Protein AF-A0A3N0CD43-F1 (afdb_monomer)

Organism: NCBI:txid661483

Solvent-accessible surface area (backbone atoms only — not comparable to full-atom values): 3141 Å² total; per-residue (Å²): 135,85,86,78,80,88,66,82,42,51,54,54,53,15,51,49,40,44,73,71,63,56,81,41,99,83,74,48,95,63,58,40,38,68,54,47,50,52,50,54,53,49,51,50,52,56,62,74,74,108

InterPro domains:
  IPR011109 DNA-binding recombinase domain [PF07508] (6-41)

Secondary structure (DSSP, 8-state):
---------HHHHHHHHHHTTPPPTT--SS--HHHHHHHHHHHHHHHHT-

Structure (mmCIF, N/CA/C/O backbone):
data_AF-A0A3N0CD43-F1
#
_entry.id   AF-A0A3N0CD43-F1
#
loop_
_atom_site.group_PDB
_atom_site.id
_atom_site.type_symbol
_atom_site.label_atom_id
_atom_site.label_alt_id
_atom_site.label_comp_id
_atom_site.label_asym_id
_atom_site.label_entity_id
_atom_site.label_seq_id
_atom_site.pdbx_PDB_ins_code
_atom_site.Cartn_x
_atom_site.Cartn_y
_atom_site.Cartn_z
_atom_site.occupancy
_atom_site.B_iso_or_equiv
_atom_site.auth_seq_id
_atom_site.auth_comp_id
_atom_site.auth_asym_id
_atom_site.auth_atom_id
_atom_site.pdbx_PDB_model_num
ATOM 1 N N . MET A 1 1 ? 11.664 -27.510 2.169 1.00 42.19 1 MET A N 1
ATOM 2 C CA . MET A 1 1 ? 11.871 -26.066 2.417 1.00 42.19 1 M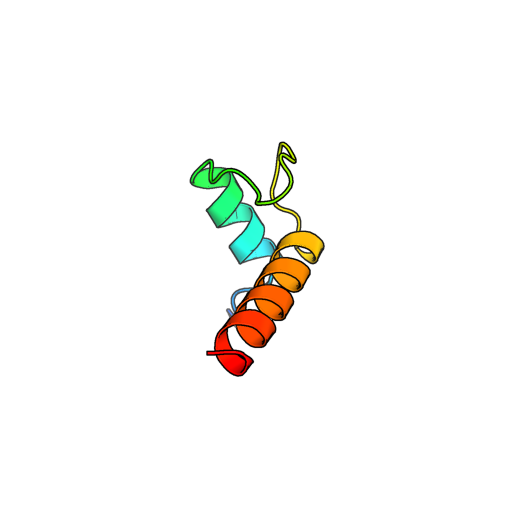ET A CA 1
ATOM 3 C C . MET A 1 1 ? 10.808 -25.598 3.392 1.00 42.19 1 MET A C 1
ATOM 5 O O . MET A 1 1 ? 9.639 -25.896 3.190 1.00 42.19 1 MET A O 1
ATOM 9 N N . ALA A 1 2 ? 11.251 -25.014 4.502 1.00 45.34 2 ALA A N 1
ATOM 10 C CA . ALA A 1 2 ? 10.449 -24.718 5.679 1.00 45.34 2 ALA A CA 1
ATOM 11 C C . ALA A 1 2 ? 9.421 -23.596 5.448 1.00 45.34 2 ALA A C 1
ATOM 13 O O . ALA A 1 2 ? 9.653 -22.655 4.696 1.00 45.34 2 ALA A O 1
ATOM 14 N N . ALA A 1 3 ? 8.296 -23.750 6.140 1.00 48.88 3 ALA A N 1
ATOM 15 C CA . ALA A 1 3 ? 7.114 -22.904 6.193 1.00 48.88 3 ALA A CA 1
ATOM 16 C C . ALA A 1 3 ? 7.371 -21.401 6.372 1.00 48.88 3 ALA A C 1
ATOM 18 O O . ALA A 1 3 ? 8.200 -21.031 7.200 1.00 48.88 3 ALA A O 1
ATOM 19 N N . ARG A 1 4 ? 6.498 -20.566 5.789 1.00 46.97 4 ARG A N 1
ATOM 20 C CA . ARG A 1 4 ? 5.755 -19.543 6.548 1.00 46.97 4 ARG A CA 1
ATOM 21 C C . ARG A 1 4 ? 4.385 -19.302 5.911 1.00 46.97 4 ARG A C 1
ATOM 23 O O . ARG A 1 4 ? 4.269 -19.059 4.716 1.00 46.97 4 ARG A O 1
ATOM 30 N N . SER A 1 5 ? 3.365 -19.425 6.749 1.00 43.50 5 SER A N 1
ATOM 31 C CA . SER A 1 5 ? 1.963 -19.104 6.521 1.00 43.50 5 SER A CA 1
ATOM 32 C C . SER A 1 5 ? 1.802 -17.835 5.692 1.00 43.50 5 SER A C 1
ATOM 34 O O . SER A 1 5 ? 2.419 -16.816 6.000 1.00 43.50 5 SER A O 1
ATOM 36 N N . ARG A 1 6 ? 0.953 -17.898 4.664 1.00 54.00 6 ARG A N 1
ATOM 37 C CA . ARG A 1 6 ? 0.558 -16.765 3.819 1.00 54.00 6 ARG A CA 1
ATOM 38 C C . ARG A 1 6 ? -0.330 -15.798 4.614 1.00 54.00 6 ARG A C 1
ATOM 40 O O . ARG A 1 6 ? -1.486 -15.587 4.278 1.00 54.00 6 ARG A O 1
ATOM 47 N N . GLY A 1 7 ? 0.181 -15.253 5.714 1.00 56.78 7 GLY A N 1
ATOM 48 C CA . GLY A 1 7 ? -0.297 -13.962 6.178 1.00 56.78 7 GLY A CA 1
ATOM 49 C C . GLY A 1 7 ? 0.166 -12.984 5.116 1.00 56.78 7 GLY A C 1
ATOM 50 O O . GLY A 1 7 ? 1.373 -12.878 4.898 1.00 56.78 7 GLY A O 1
ATOM 51 N N . VAL A 1 8 ? -0.769 -12.381 4.385 1.00 61.47 8 VAL A N 1
ATOM 52 C CA . VAL A 1 8 ? -0.441 -11.368 3.381 1.00 61.47 8 VAL A CA 1
ATOM 53 C C . VAL A 1 8 ? 0.384 -10.309 4.106 1.00 61.47 8 VAL A C 1
ATOM 55 O O . VAL A 1 8 ? -0.099 -9.634 5.014 1.00 61.47 8 VAL A O 1
ATOM 58 N N . THR A 1 9 ? 1.686 -10.274 3.833 1.00 79.56 9 THR A N 1
ATOM 59 C CA . THR A 1 9 ? 2.575 -9.349 4.527 1.00 79.56 9 THR A CA 1
ATOM 60 C C . THR A 1 9 ? 2.323 -7.957 3.970 1.00 79.56 9 THR A C 1
ATOM 62 O O . THR A 1 9 ? 1.915 -7.804 2.821 1.00 79.56 9 THR A O 1
ATOM 65 N N . LEU A 1 10 ? 2.627 -6.917 4.748 1.00 81.44 10 LEU A N 1
ATOM 66 C CA . LEU A 1 10 ? 2.569 -5.539 4.247 1.00 81.44 10 LEU A CA 1
ATOM 67 C C . LEU A 1 10 ? 3.416 -5.342 2.973 1.00 81.44 10 LEU A C 1
ATOM 69 O O . LEU A 1 10 ? 3.135 -4.443 2.192 1.00 81.44 10 LEU A O 1
ATOM 73 N N . ALA A 1 11 ? 4.434 -6.187 2.761 1.00 82.50 11 ALA A N 1
ATOM 74 C CA . ALA A 1 11 ? 5.214 -6.226 1.529 1.00 82.50 11 ALA A CA 1
ATOM 75 C C . ALA A 1 11 ? 4.434 -6.811 0.347 1.00 82.50 11 ALA A C 1
ATOM 77 O O . ALA A 1 11 ? 4.433 -6.196 -0.707 1.00 82.50 11 ALA A O 1
ATOM 78 N N . ALA A 1 12 ? 3.711 -7.919 0.533 1.00 84.69 12 ALA A N 1
ATOM 79 C CA . ALA A 1 12 ? 2.855 -8.473 -0.517 1.00 84.69 12 ALA A CA 1
ATOM 80 C C . ALA A 1 12 ? 1.750 -7.487 -0.932 1.00 84.69 12 ALA A C 1
ATOM 82 O O . ALA A 1 12 ? 1.529 -7.286 -2.118 1.00 84.69 12 ALA A O 1
ATOM 83 N N . ILE A 1 13 ? 1.132 -6.800 0.037 1.00 84.75 13 ILE A N 1
ATOM 84 C CA . ILE A 1 13 ? 0.140 -5.748 -0.245 1.00 84.75 13 ILE A CA 1
ATOM 85 C C . ILE A 1 13 ? 0.788 -4.596 -1.023 1.00 84.75 13 ILE A C 1
ATOM 87 O O . ILE A 1 13 ? 0.218 -4.096 -1.984 1.00 84.75 13 ILE A O 1
ATOM 91 N N . ALA A 1 14 ? 1.991 -4.167 -0.629 1.00 85.38 14 ALA A N 1
ATOM 92 C CA . ALA A 1 14 ? 2.705 -3.117 -1.346 1.00 85.38 14 ALA A CA 1
ATOM 93 C C . ALA A 1 14 ? 3.054 -3.535 -2.783 1.00 85.38 14 ALA A C 1
ATOM 95 O O . ALA A 1 14 ? 2.925 -2.724 -3.695 1.00 85.38 14 ALA A O 1
ATOM 96 N N . ASP A 1 15 ? 3.476 -4.781 -2.992 1.00 86.62 15 ASP A N 1
ATOM 97 C CA . ASP A 1 15 ? 3.804 -5.312 -4.315 1.00 86.62 15 ASP A CA 1
ATOM 98 C C . ASP A 1 15 ? 2.567 -5.409 -5.215 1.00 86.62 15 ASP A C 1
ATOM 100 O O . ASP A 1 15 ?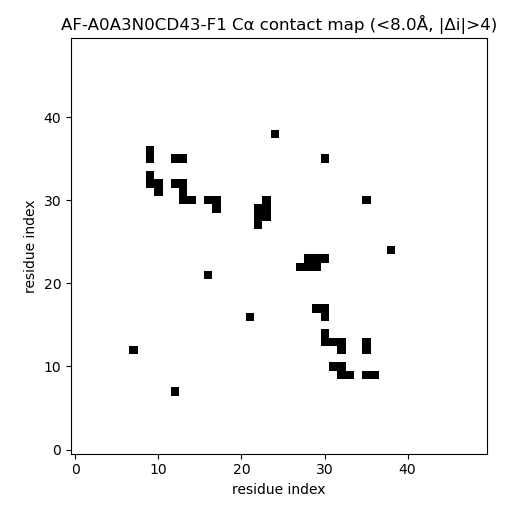 2.641 -4.985 -6.366 1.00 86.62 15 ASP A O 1
ATOM 104 N N . GLU A 1 16 ? 1.427 -5.876 -4.699 1.00 88.00 16 GLU A N 1
ATOM 105 C CA . GLU A 1 16 ? 0.152 -5.884 -5.434 1.00 88.00 16 GLU A CA 1
ATOM 106 C C . GLU A 1 16 ? -0.287 -4.463 -5.803 1.00 88.00 16 GLU A C 1
ATOM 108 O O . GLU A 1 16 ? -0.536 -4.179 -6.971 1.00 88.00 16 GLU A O 1
ATOM 113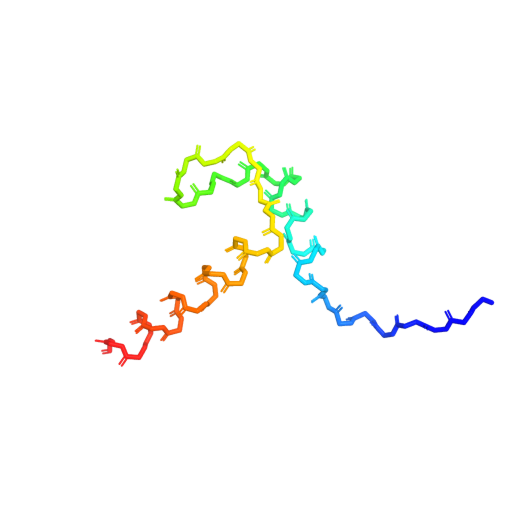 N N . LEU A 1 17 ? -0.264 -3.523 -4.854 1.00 85.56 17 LEU A N 1
ATOM 114 C CA . LEU A 1 17 ? -0.625 -2.126 -5.120 1.00 85.56 17 LEU A CA 1
ATOM 115 C C . LEU A 1 17 ? 0.314 -1.453 -6.134 1.00 85.56 17 LEU A C 1
ATOM 117 O O . LEU A 1 17 ? -0.113 -0.598 -6.913 1.00 85.56 17 LEU A O 1
ATOM 121 N N . ASN A 1 18 ? 1.596 -1.827 -6.134 1.00 86.56 18 ASN A N 1
ATOM 122 C CA . ASN A 1 18 ? 2.554 -1.394 -7.147 1.00 86.56 18 ASN A CA 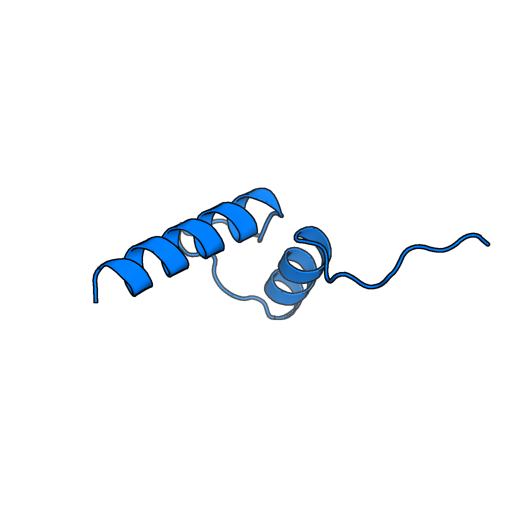1
ATOM 123 C C . ASN A 1 18 ? 2.270 -2.018 -8.518 1.00 86.56 18 ASN A C 1
ATOM 125 O O . ASN A 1 18 ? 2.392 -1.320 -9.525 1.00 86.56 18 ASN A O 1
ATOM 129 N N . ALA A 1 19 ? 1.921 -3.306 -8.564 1.00 87.56 19 ALA A N 1
ATOM 130 C CA . ALA A 1 19 ? 1.588 -4.017 -9.796 1.00 87.56 19 ALA A CA 1
ATOM 131 C C . ALA A 1 19 ? 0.309 -3.460 -10.439 1.00 87.56 19 ALA A C 1
ATOM 133 O O . ALA A 1 19 ? 0.274 -3.255 -11.652 1.00 87.56 19 ALA A O 1
ATOM 134 N N . ASP A 1 20 ? -0.676 -3.113 -9.616 1.00 86.69 20 ASP A N 1
ATOM 135 C CA . ASP A 1 20 ? -1.937 -2.489 -10.024 1.00 86.69 20 ASP A CA 1
ATOM 136 C C . ASP A 1 20 ? -1.792 -0.985 -10.332 1.00 86.69 20 ASP A C 1
ATOM 138 O O . ASP A 1 20 ? -2.773 -0.310 -10.648 1.00 86.69 20 ASP A O 1
ATOM 142 N N . ALA A 1 21 ? -0.567 -0.445 -10.247 1.00 82.69 21 ALA A N 1
ATOM 143 C CA . ALA A 1 21 ? -0.236 0.961 -10.474 1.00 82.69 21 ALA A CA 1
ATOM 144 C C . ALA A 1 21 ? -1.111 1.933 -9.658 1.00 82.69 21 ALA A C 1
ATOM 146 O O . ALA A 1 21 ? -1.422 3.042 -10.105 1.00 82.69 21 ALA A O 1
ATOM 147 N N . VAL A 1 22 ? -1.500 1.528 -8.445 1.00 83.50 22 VAL A N 1
ATOM 148 C CA . VAL A 1 22 ? -2.354 2.337 -7.576 1.00 83.50 22 VAL A CA 1
ATOM 149 C C . VAL A 1 22 ? -1.571 3.572 -7.121 1.00 83.50 22 VAL A C 1
ATOM 151 O O . VAL A 1 22 ? -0.520 3.431 -6.486 1.00 83.50 22 VAL A O 1
ATOM 154 N N . PRO A 1 23 ? -2.062 4.795 -7.382 1.00 77.62 23 PRO A N 1
ATOM 155 C CA . PRO A 1 23 ? -1.399 6.005 -6.922 1.00 77.62 23 PRO A CA 1
ATOM 156 C C . PRO A 1 23 ? -1.395 6.050 -5.391 1.00 77.62 23 PRO A C 1
ATOM 158 O O . PR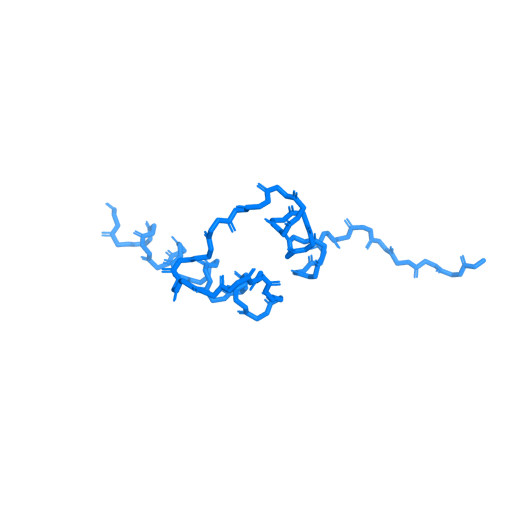O A 1 23 ? -2.418 5.866 -4.734 1.00 77.62 23 PRO A O 1
ATOM 161 N N . THR A 1 24 ? -0.224 6.287 -4.801 1.00 82.19 24 THR A N 1
ATOM 162 C CA . THR A 1 24 ? -0.119 6.401 -3.344 1.00 82.19 24 THR A CA 1
ATOM 163 C C . THR A 1 24 ? -0.768 7.703 -2.865 1.00 82.19 24 THR A C 1
ATOM 165 O O . THR A 1 24 ? -0.666 8.742 -3.519 1.00 82.19 24 THR A O 1
ATOM 168 N N . ALA A 1 25 ? -1.372 7.684 -1.673 1.00 69.56 25 ALA A N 1
ATOM 169 C CA . ALA A 1 25 ? -2.104 8.825 -1.106 1.00 69.56 25 ALA A CA 1
ATOM 170 C C . ALA A 1 25 ? -1.286 10.132 -0.978 1.00 69.56 25 ALA A C 1
ATOM 172 O O . ALA A 1 25 ? -1.854 11.211 -0.856 1.00 69.56 25 ALA A O 1
ATOM 173 N N . ARG A 1 26 ? 0.054 10.056 -0.991 1.00 69.00 26 ARG A N 1
ATOM 174 C CA . ARG A 1 26 ? 0.970 11.206 -0.849 1.00 69.00 26 ARG A CA 1
ATOM 175 C C . ARG A 1 26 ? 1.775 11.502 -2.124 1.00 69.00 26 ARG A C 1
ATOM 177 O O . ARG A 1 26 ? 2.742 12.254 -2.054 1.00 69.00 26 ARG A O 1
ATOM 184 N N . GLY A 1 27 ? 1.416 10.913 -3.268 1.00 63.53 27 GLY A N 1
ATOM 185 C CA . GLY A 1 27 ? 2.094 11.162 -4.550 1.00 63.53 27 GLY A CA 1
ATOM 186 C C . GLY A 1 27 ? 3.475 10.505 -4.689 1.00 63.53 27 GLY A C 1
ATOM 187 O O . GLY A 1 27 ? 4.263 10.887 -5.550 1.00 63.53 27 GLY A O 1
ATOM 188 N N . GLY A 1 28 ? 3.793 9.519 -3.849 1.00 67.62 28 GLY A N 1
ATOM 189 C CA . GLY A 1 28 ? 4.973 8.674 -4.013 1.00 67.62 28 GLY A CA 1
ATOM 190 C C . GLY A 1 28 ? 4.835 7.729 -5.210 1.00 67.62 28 GLY A C 1
ATOM 191 O O . GLY A 1 28 ? 3.754 7.200 -5.471 1.00 67.62 28 GLY A O 1
ATOM 192 N N . ALA A 1 29 ? 5.947 7.490 -5.909 1.00 71.88 29 ALA A N 1
ATOM 193 C CA . ALA A 1 29 ? 5.987 6.684 -7.131 1.00 71.88 29 ALA A CA 1
ATOM 194 C C . ALA A 1 29 ? 5.764 5.175 -6.908 1.00 71.88 29 ALA A C 1
ATOM 196 O O . ALA A 1 29 ? 5.512 4.463 -7.876 1.00 71.88 29 ALA A O 1
ATOM 197 N N . LYS A 1 30 ? 5.901 4.681 -5.666 1.00 81.94 30 LYS A N 1
ATOM 198 C CA . LYS A 1 30 ? 5.725 3.267 -5.294 1.00 81.94 30 LYS A CA 1
ATOM 199 C C . LYS A 1 30 ? 5.183 3.112 -3.872 1.00 81.94 30 LYS A C 1
ATOM 201 O O . LYS A 1 30 ? 5.503 3.906 -2.984 1.00 81.94 30 LYS A O 1
ATOM 206 N N . TRP A 1 31 ? 4.409 2.059 -3.652 1.00 86.50 31 TRP A N 1
ATOM 207 C CA . TRP A 1 31 ? 3.995 1.562 -2.350 1.00 86.50 31 TRP A CA 1
ATOM 208 C C . TRP A 1 31 ? 5.156 0.881 -1.636 1.00 86.50 31 TRP A C 1
ATOM 210 O O . TRP A 1 31 ? 5.823 0.004 -2.180 1.00 86.50 31 TRP A O 1
ATOM 220 N N . TYR A 1 32 ? 5.365 1.281 -0.385 1.00 86.12 32 TYR A N 1
ATOM 221 C CA . TYR A 1 32 ? 6.272 0.624 0.546 1.00 86.12 32 TYR A CA 1
ATOM 222 C C . TYR A 1 32 ? 5.457 -0.019 1.674 1.00 86.12 32 TYR A C 1
ATOM 224 O O . TYR A 1 32 ? 4.403 0.515 2.032 1.00 86.12 32 TYR A O 1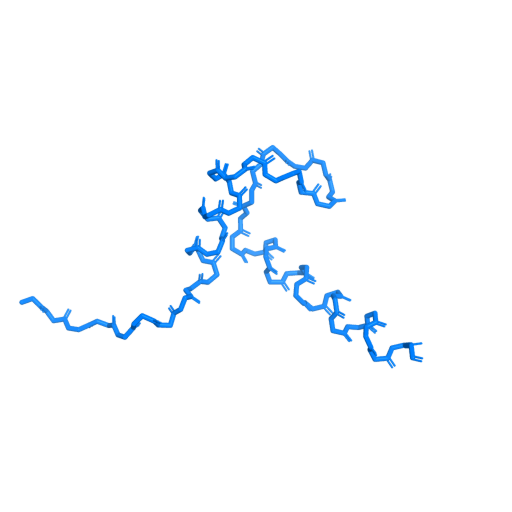
ATOM 232 N N . PRO A 1 33 ? 5.950 -1.095 2.314 1.00 85.00 33 PRO A N 1
ATOM 233 C CA . PRO A 1 33 ? 5.254 -1.735 3.435 1.00 85.00 33 PRO A CA 1
ATOM 234 C C . PRO A 1 33 ? 4.928 -0.759 4.580 1.00 85.00 33 PRO A C 1
ATOM 236 O O . PRO A 1 33 ? 3.880 -0.851 5.217 1.00 85.00 33 PRO A O 1
ATOM 239 N N . SER A 1 34 ? 5.815 0.210 4.834 1.00 84.56 34 SER A N 1
ATOM 240 C CA . SER A 1 34 ? 5.613 1.285 5.813 1.00 84.56 34 SER A CA 1
ATOM 241 C C . SER A 1 34 ? 4.489 2.245 5.414 1.00 84.56 34 SER A C 1
ATOM 243 O O . SER A 1 34 ? 3.718 2.667 6.273 1.00 84.56 34 SER A O 1
ATOM 245 N N . THR A 1 35 ? 4.357 2.547 4.120 1.00 85.69 35 THR A N 1
ATOM 246 C CA . THR A 1 35 ? 3.261 3.356 3.572 1.00 85.69 35 THR A CA 1
ATOM 247 C C . THR A 1 35 ? 1.930 2.621 3.691 1.00 85.69 35 THR A C 1
ATOM 249 O O . THR A 1 35 ? 0.961 3.220 4.144 1.00 85.69 35 THR A O 1
ATOM 252 N N . VAL A 1 36 ? 1.890 1.319 3.379 1.00 85.81 36 VAL A N 1
ATOM 253 C CA . VAL A 1 36 ? 0.691 0.482 3.575 1.00 85.81 36 VAL A CA 1
ATOM 254 C C . VAL A 1 36 ? 0.253 0.519 5.037 1.00 85.81 36 VAL A C 1
ATOM 256 O O . VAL A 1 36 ? -0.912 0.776 5.324 1.00 85.8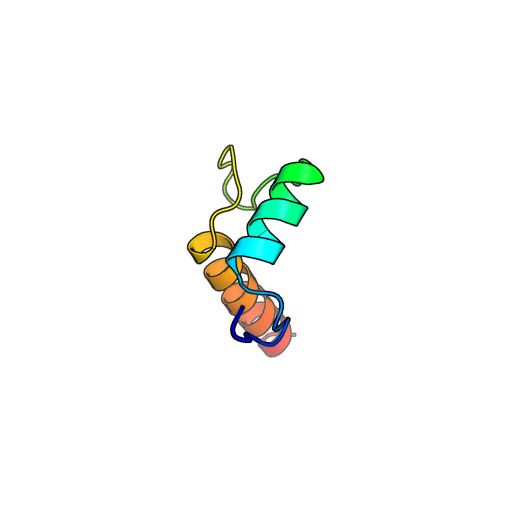1 36 VAL A O 1
ATOM 259 N N . LYS A 1 37 ? 1.191 0.356 5.980 1.00 86.88 37 LYS A N 1
ATOM 260 C CA . LYS A 1 37 ? 0.888 0.462 7.413 1.00 86.88 37 LYS A CA 1
ATOM 261 C C . LYS A 1 37 ? 0.301 1.825 7.787 1.00 86.88 37 LYS A C 1
ATOM 263 O O . LYS A 1 37 ? -0.677 1.874 8.522 1.00 86.88 37 LYS A O 1
ATOM 268 N N . ALA A 1 38 ? 0.889 2.918 7.303 1.00 87.00 38 ALA A N 1
ATOM 269 C CA . ALA A 1 38 ? 0.400 4.264 7.596 1.00 87.00 38 ALA A CA 1
ATOM 270 C C . ALA A 1 38 ? -1.019 4.494 7.049 1.00 87.00 38 ALA A C 1
ATOM 272 O O . ALA A 1 38 ? -1.841 5.092 7.737 1.00 87.00 38 ALA A O 1
ATOM 273 N N . VAL A 1 39 ? -1.315 3.982 5.851 1.00 85.56 39 VAL A N 1
ATOM 274 C CA . VAL A 1 39 ? -2.653 4.061 5.247 1.00 85.56 39 VAL A CA 1
ATOM 275 C C . VAL A 1 39 ? -3.664 3.226 6.027 1.00 85.56 39 VAL A C 1
ATOM 277 O O . VAL A 1 39 ? -4.748 3.724 6.292 1.00 85.56 39 VAL A O 1
ATOM 280 N N . LEU A 1 40 ? -3.312 2.011 6.458 1.00 85.56 40 LEU A N 1
ATOM 281 C CA . LEU A 1 40 ? -4.192 1.184 7.296 1.00 85.56 40 LEU A CA 1
ATOM 282 C C . LEU A 1 40 ? -4.538 1.877 8.620 1.00 85.56 40 LEU A C 1
ATOM 284 O O . LEU A 1 40 ? -5.698 1.898 9.012 1.00 85.56 40 LEU A O 1
ATOM 288 N N . VAL A 1 41 ? -3.548 2.489 9.276 1.00 86.94 41 VAL A N 1
ATOM 289 C CA . VAL A 1 41 ? -3.774 3.258 10.511 1.00 86.94 41 VAL A CA 1
ATOM 290 C C . VAL A 1 41 ? -4.648 4.484 10.241 1.00 86.94 41 VAL A C 1
ATOM 292 O O . VAL A 1 41 ? -5.560 4.756 11.010 1.00 86.94 41 VAL A O 1
ATOM 295 N N . SER A 1 42 ? -4.407 5.211 9.145 1.00 83.69 42 SER A N 1
ATOM 296 C CA . SER A 1 42 ? -5.246 6.354 8.760 1.00 83.69 42 SER A CA 1
ATOM 297 C C . SER A 1 42 ? -6.685 5.931 8.465 1.00 83.69 42 SER A C 1
ATOM 299 O O . SER A 1 42 ? -7.606 6.590 8.921 1.00 83.69 42 SER A O 1
ATOM 301 N N . ALA A 1 43 ? -6.880 4.822 7.749 1.00 81.62 43 ALA A N 1
ATOM 302 C CA . ALA A 1 43 ? -8.200 4.301 7.412 1.00 81.62 43 ALA A CA 1
ATOM 303 C C . ALA A 1 43 ? -8.980 3.856 8.658 1.00 81.62 43 ALA A C 1
ATOM 305 O O . ALA A 1 43 ? -10.186 4.065 8.729 1.00 81.62 43 ALA A O 1
ATOM 306 N N . GLU A 1 44 ? -8.303 3.274 9.652 1.00 84.12 44 GLU A N 1
ATOM 307 C CA . GLU A 1 44 ? -8.918 2.927 10.938 1.00 84.12 44 GLU A CA 1
ATOM 308 C C . GLU A 1 44 ? -9.298 4.178 11.746 1.00 84.12 44 GLU A C 1
ATOM 310 O O . GLU A 1 44 ? -10.383 4.229 12.324 1.00 84.12 44 GLU A O 1
ATOM 315 N N . LEU A 1 45 ? -8.450 5.214 11.732 1.00 80.81 45 LEU A N 1
ATOM 316 C CA . LEU A 1 45 ? -8.755 6.504 12.356 1.00 80.81 45 LEU A CA 1
ATOM 317 C C . LEU A 1 45 ? -9.969 7.172 11.699 1.00 80.81 45 LEU A C 1
ATOM 319 O O . LEU A 1 45 ? -10.882 7.578 12.417 1.00 80.81 45 LEU A O 1
ATOM 323 N N . ASP A 1 46 ? -10.017 7.218 10.366 1.00 73.50 46 ASP A N 1
ATOM 324 C CA . ASP A 1 46 ? -11.151 7.759 9.608 1.00 73.50 46 ASP A CA 1
ATOM 325 C C . ASP A 1 46 ? -12.438 6.965 9.889 1.00 73.50 46 ASP A C 1
ATOM 327 O O . ASP A 1 46 ? -13.496 7.556 10.094 1.00 73.50 46 ASP A O 1
ATOM 331 N N . ALA A 1 47 ? -12.352 5.631 9.975 1.00 71.44 47 ALA A N 1
ATOM 332 C CA . ALA A 1 47 ? -13.488 4.769 10.305 1.00 71.44 47 ALA A CA 1
ATOM 333 C C . ALA A 1 47 ? -13.980 4.941 11.752 1.00 71.44 47 ALA A C 1
ATOM 335 O O . ALA A 1 47 ? -15.170 4.800 12.008 1.00 71.44 47 ALA A O 1
ATOM 336 N N . SER A 1 48 ? -13.087 5.245 12.700 1.00 65.31 48 SER A N 1
ATOM 337 C CA . SER A 1 48 ? -13.456 5.520 14.098 1.00 65.31 48 SER A CA 1
ATOM 338 C C . SER A 1 48 ? -14.058 6.914 14.314 1.00 65.31 48 SER A C 1
ATOM 340 O O . SER A 1 48 ? -14.660 7.168 15.357 1.00 65.31 48 SER A O 1
ATOM 342 N N . ALA A 1 49 ? -13.874 7.816 13.346 1.00 60.69 49 ALA A N 1
ATOM 343 C CA . ALA A 1 49 ? -14.363 9.190 13.382 1.00 60.69 49 ALA A CA 1
ATOM 344 C C . ALA A 1 49 ? -15.726 9.383 12.682 1.00 60.69 49 ALA A C 1
ATOM 346 O O . ALA A 1 49 ? -16.269 10.489 12.747 1.00 60.69 49 ALA A O 1
ATOM 347 N N . ALA A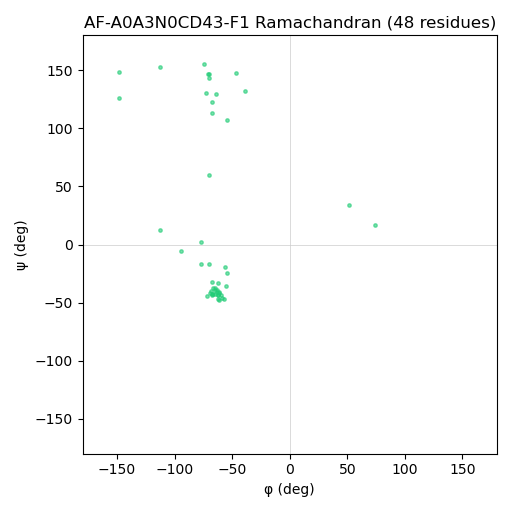 1 50 ? -16.261 8.344 12.025 1.00 51.47 50 ALA A N 1
ATOM 348 C CA . ALA A 1 50 ? -17.538 8.339 11.301 1.00 51.47 50 ALA A CA 1
ATOM 349 C C . ALA A 1 50 ? -18.654 7.647 12.100 1.00 51.47 50 ALA A C 1
ATOM 351 O O . ALA A 1 50 ? -19.803 8.141 12.028 1.00 51.47 50 ALA A O 1
#

Foldseek 3Di:
DDDDDPPPQLANVQVVCVVVQPQQPVRDRGGDSVSSVVVVVVVVVVVVVD

Radius of gyration: 13.08 Å; Cα contacts (8 Å, |Δi|>4): 26; chains: 1; bounding box: 29×37×25 Å

Sequence (50 aa):
MAARSRGVTLAAIADELNADAVPTARGGAKWYPSTVKAVL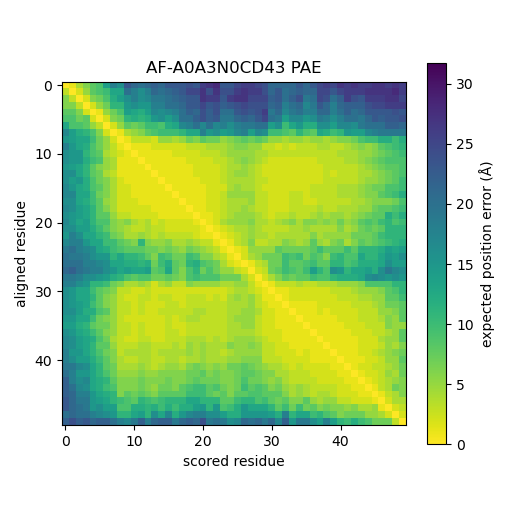VSAELDASAA

Mean predicted aligned error: 8.09 Å

pLDDT: mean 75.32, std 13.83, range [42.19, 88.0]